Protein AF-A0A924G7H4-F1 (afdb_monomer_lite)

Structure (mmCIF, N/CA/C/O backbone):
data_AF-A0A924G7H4-F1
#
_entry.id   AF-A0A924G7H4-F1
#
loop_
_atom_site.group_PDB
_atom_site.id
_atom_site.type_symbol
_atom_site.label_atom_id
_atom_site.label_alt_id
_atom_site.label_comp_id
_atom_site.label_asym_id
_atom_site.label_entity_id
_atom_site.label_seq_id
_atom_site.pdbx_PDB_ins_code
_atom_site.Cartn_x
_atom_site.Cartn_y
_atom_site.Cartn_z
_atom_site.occupancy
_atom_site.B_iso_or_equiv
_atom_site.auth_seq_id
_atom_site.auth_comp_id
_atom_site.auth_asym_id
_atom_site.auth_atom_id
_atom_site.pdbx_PDB_model_num
ATOM 1 N N . THR A 1 1 ? -12.021 -10.085 2.889 1.00 71.88 1 THR A N 1
ATOM 2 C CA . THR A 1 1 ? -10.715 -9.401 2.915 1.00 71.88 1 THR A CA 1
ATOM 3 C C . THR A 1 1 ? -10.977 -7.929 2.772 1.00 71.88 1 THR A C 1
ATOM 5 O O . THR A 1 1 ? -11.751 -7.584 1.897 1.00 71.88 1 THR A O 1
ATOM 8 N N . ASP A 1 2 ? -10.395 -7.091 3.629 1.00 93.38 2 ASP A N 1
ATOM 9 C CA . ASP A 1 2 ? -10.855 -5.698 3.783 1.00 93.38 2 ASP A CA 1
ATOM 10 C C . ASP A 1 2 ? -9.809 -4.659 3.382 1.00 93.38 2 ASP A C 1
ATOM 12 O O . ASP A 1 2 ? -10.129 -3.486 3.214 1.00 93.38 2 ASP A O 1
ATOM 16 N N . ILE A 1 3 ? -8.554 -5.094 3.263 1.00 95.94 3 ILE A N 1
ATOM 17 C CA . ILE A 1 3 ? -7.399 -4.235 3.029 1.00 95.94 3 ILE A CA 1
ATOM 18 C C . ILE A 1 3 ? -6.643 -4.749 1.811 1.00 95.94 3 ILE A C 1
ATOM 20 O O . ILE A 1 3 ? -6.422 -5.956 1.683 1.00 95.94 3 ILE A O 1
ATOM 24 N N . ILE A 1 4 ? -6.211 -3.827 0.957 1.00 96.88 4 ILE A N 1
ATOM 25 C CA . ILE A 1 4 ? -5.361 -4.092 -0.198 1.00 96.88 4 ILE A CA 1
ATOM 26 C C . ILE A 1 4 ? -4.231 -3.064 -0.275 1.00 96.88 4 ILE A C 1
ATOM 28 O O . ILE A 1 4 ? -4.415 -1.870 -0.033 1.00 96.88 4 ILE A O 1
ATOM 32 N N . THR A 1 5 ? -3.040 -3.544 -0.632 1.00 96.69 5 THR A N 1
ATOM 33 C CA . THR A 1 5 ? -1.886 -2.698 -0.941 1.00 96.69 5 THR A CA 1
ATOM 34 C C . THR A 1 5 ? -1.417 -2.960 -2.364 1.00 96.69 5 THR A C 1
ATOM 36 O O . THR A 1 5 ? -1.171 -4.114 -2.714 1.00 96.69 5 THR A O 1
ATOM 39 N N . ILE A 1 6 ? -1.239 -1.907 -3.157 1.00 97.50 6 ILE A N 1
ATOM 40 C CA . ILE A 1 6 ? -0.820 -1.981 -4.561 1.00 97.50 6 ILE A CA 1
ATOM 41 C C . ILE A 1 6 ? 0.531 -1.277 -4.690 1.00 97.50 6 ILE A C 1
ATOM 43 O O . ILE A 1 6 ? 0.676 -0.124 -4.288 1.00 97.50 6 ILE A O 1
ATOM 47 N N . THR A 1 7 ? 1.546 -1.972 -5.208 1.00 97.44 7 THR A N 1
ATOM 48 C CA . THR A 1 7 ? 2.934 -1.487 -5.182 1.00 97.44 7 THR A CA 1
ATOM 49 C C . THR A 1 7 ? 3.706 -1.778 -6.462 1.00 97.44 7 THR A C 1
ATOM 51 O O . THR A 1 7 ? 3.340 -2.658 -7.239 1.00 97.44 7 THR A O 1
ATOM 54 N N . GLN A 1 8 ? 4.801 -1.045 -6.671 1.00 98.25 8 GLN A N 1
ATOM 55 C CA . GLN A 1 8 ? 5.749 -1.311 -7.744 1.00 98.25 8 GLN A CA 1
ATOM 56 C C . GLN A 1 8 ? 6.645 -2.495 -7.374 1.00 98.25 8 GLN A C 1
ATOM 58 O O . GLN A 1 8 ? 7.305 -2.513 -6.330 1.00 98.25 8 GLN A O 1
ATOM 63 N N . TYR A 1 9 ? 6.745 -3.455 -8.291 1.00 98.00 9 TYR A N 1
ATOM 64 C CA . TYR A 1 9 ? 7.779 -4.475 -8.217 1.00 98.00 9 TYR A CA 1
ATOM 65 C C . TYR A 1 9 ? 9.159 -3.834 -8.395 1.00 98.00 9 TYR A C 1
ATOM 67 O O . TYR A 1 9 ? 9.437 -3.224 -9.431 1.00 98.00 9 TYR A O 1
ATOM 75 N N . LEU A 1 10 ? 10.026 -3.999 -7.396 1.00 96.88 10 LEU A N 1
ATOM 76 C CA . LEU A 1 10 ? 11.440 -3.659 -7.489 1.00 96.88 10 LEU A CA 1
ATOM 77 C C . LEU A 1 10 ? 12.239 -4.949 -7.577 1.00 96.88 10 LEU A C 1
ATOM 79 O O . LEU A 1 10 ? 12.214 -5.768 -6.659 1.00 96.88 10 LEU A O 1
ATOM 83 N N . ARG A 1 11 ? 12.955 -5.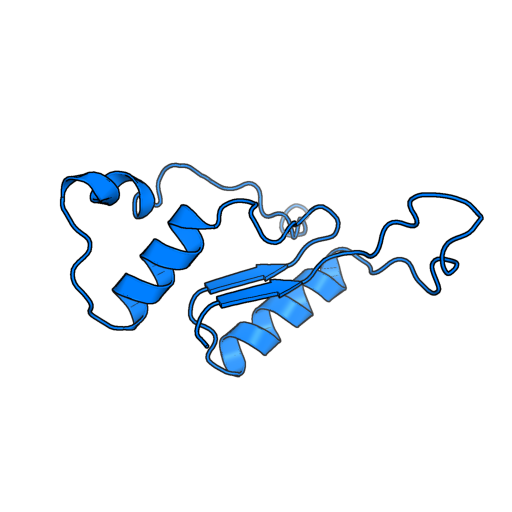113 -8.686 1.00 97.81 11 ARG A N 1
ATOM 84 C CA . ARG A 1 11 ? 13.847 -6.247 -8.906 1.00 97.81 11 ARG A CA 1
ATOM 85 C C . ARG A 1 11 ? 15.006 -6.195 -7.897 1.00 97.81 11 ARG A C 1
ATOM 87 O O . ARG A 1 11 ? 15.810 -5.270 -7.995 1.00 97.81 11 ARG A O 1
ATOM 94 N N . PRO A 1 12 ? 15.150 -7.170 -6.975 1.00 97.50 12 PRO A N 1
ATOM 95 C CA . PRO A 1 12 ? 16.201 -7.110 -5.956 1.00 97.50 12 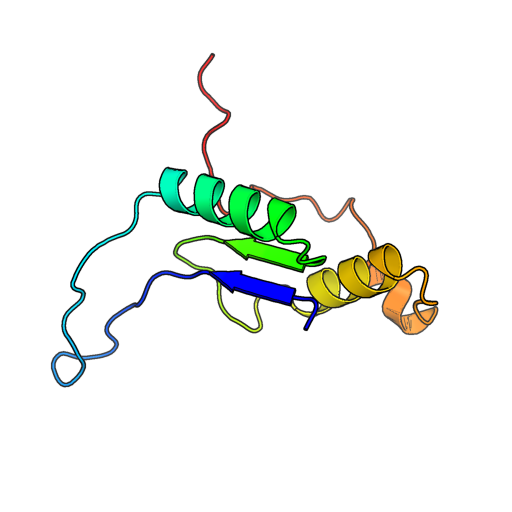PRO A CA 1
ATOM 96 C C . PRO A 1 12 ? 17.602 -7.321 -6.533 1.00 97.50 12 PRO A C 1
ATOM 98 O O . PRO A 1 12 ? 18.551 -6.651 -6.143 1.00 97.50 12 PRO A O 1
ATOM 101 N N . THR A 1 13 ? 17.739 -8.269 -7.467 1.00 97.81 13 THR A N 1
ATOM 102 C CA . THR A 1 13 ? 19.013 -8.604 -8.120 1.00 97.81 13 THR A CA 1
ATOM 103 C C . THR A 1 13 ? 18.791 -9.043 -9.573 1.00 97.81 13 THR A C 1
ATOM 105 O O . THR A 1 13 ? 17.677 -9.451 -9.918 1.00 97.81 13 THR A O 1
ATOM 108 N N . PRO A 1 14 ? 19.840 -9.077 -10.422 1.00 97.56 14 PRO A N 1
ATOM 109 C CA . PRO A 1 14 ? 19.744 -9.558 -11.803 1.00 97.56 14 PRO A CA 1
ATOM 110 C C . PRO A 1 14 ? 19.293 -11.019 -11.971 1.00 97.56 14 PRO A C 1
ATOM 112 O O . PRO A 1 14 ? 18.951 -11.425 -13.075 1.00 97.56 14 PRO A O 1
ATOM 115 N N . ARG A 1 15 ? 19.272 -11.825 -10.903 1.00 98.00 15 ARG A N 1
ATOM 116 C CA . ARG A 1 15 ? 18.747 -13.200 -10.961 1.00 98.00 15 ARG A CA 1
ATOM 117 C C . ARG A 1 15 ? 17.220 -13.268 -10.879 1.00 98.00 15 ARG A C 1
ATOM 119 O O . ARG A 1 15 ? 16.645 -14.298 -11.201 1.00 98.00 15 ARG A O 1
ATOM 126 N N . HIS A 1 16 ? 16.569 -12.189 -10.451 1.00 98.44 16 HIS A N 1
ATOM 127 C CA . HIS A 1 16 ? 15.113 -12.107 -10.384 1.00 98.44 16 HIS A CA 1
ATOM 128 C C . HIS A 1 16 ? 14.532 -11.630 -11.714 1.00 98.44 16 HIS A C 1
ATOM 130 O O . HIS A 1 16 ? 15.258 -11.079 -12.552 1.00 98.44 16 HIS A O 1
ATOM 136 N N . LEU A 1 17 ? 13.219 -11.804 -11.879 1.00 98.19 17 LEU A N 1
ATOM 137 C CA . LEU A 1 17 ? 12.491 -11.346 -13.059 1.00 98.19 17 LEU A CA 1
ATOM 138 C C . LEU A 1 17 ? 12.798 -9.867 -13.357 1.00 98.19 17 LEU A C 1
ATOM 140 O O . LEU A 1 17 ? 12.871 -9.052 -12.432 1.00 98.19 17 LEU A O 1
ATOM 144 N N . PRO A 1 18 ? 13.031 -9.501 -14.629 1.00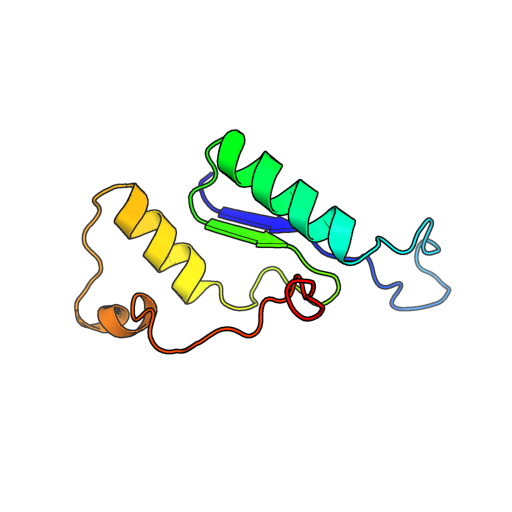 98.19 18 PRO A N 1
ATOM 145 C CA . PRO A 1 18 ? 13.198 -8.105 -14.997 1.00 98.19 18 PRO A CA 1
ATOM 146 C C . PRO A 1 18 ? 11.906 -7.327 -14.727 1.00 98.19 18 PRO A C 1
ATOM 148 O O . PRO A 1 18 ? 10.803 -7.869 -14.799 1.00 98.19 18 PRO A O 1
ATOM 151 N N . VAL A 1 19 ? 12.044 -6.035 -14.425 1.00 97.88 19 VAL A N 1
ATOM 152 C CA . VAL A 1 19 ? 10.887 -5.141 -14.332 1.00 97.88 19 VAL A CA 1
ATOM 153 C C . VAL A 1 19 ? 10.298 -4.993 -15.733 1.00 97.88 19 VAL A C 1
ATOM 155 O O . VAL A 1 19 ? 10.961 -4.465 -16.620 1.00 97.88 19 VAL A O 1
ATOM 158 N N . ALA A 1 20 ? 9.068 -5.467 -15.930 1.00 98.06 20 ALA A N 1
ATOM 159 C CA . ALA A 1 20 ? 8.390 -5.377 -17.223 1.00 98.06 20 ALA A CA 1
ATOM 160 C C . ALA A 1 20 ? 7.898 -3.953 -17.530 1.00 98.06 20 ALA A C 1
ATOM 162 O O . ALA A 1 20 ? 7.940 -3.517 -18.676 1.00 98.06 20 ALA A O 1
ATOM 163 N N . ARG A 1 21 ? 7.438 -3.221 -16.505 1.00 97.75 21 ARG A N 1
ATOM 164 C CA . ARG A 1 21 ? 7.021 -1.818 -16.616 1.00 97.75 21 ARG A CA 1
ATOM 165 C C . ARG A 1 21 ? 7.186 -1.058 -15.301 1.00 97.75 21 ARG A C 1
ATOM 167 O O . ARG A 1 21 ? 7.069 -1.644 -14.222 1.00 97.75 21 ARG A O 1
ATOM 174 N N . TRP A 1 22 ? 7.402 0.248 -15.422 1.00 97.75 22 TRP A N 1
ATOM 175 C CA . TRP A 1 22 ? 7.346 1.211 -14.324 1.00 97.75 22 TRP A CA 1
ATOM 176 C C . TRP A 1 22 ? 5.994 1.914 -14.361 1.00 97.75 22 TRP A C 1
ATOM 178 O O . TRP A 1 22 ? 5.694 2.622 -15.319 1.00 97.75 22 TRP A O 1
ATOM 188 N N . VAL A 1 23 ? 5.170 1.667 -13.348 1.00 97.50 23 VAL A N 1
ATOM 189 C CA . VAL A 1 23 ? 3.812 2.215 -13.256 1.00 97.50 23 VAL A CA 1
ATOM 190 C C . VAL A 1 23 ? 3.885 3.705 -12.920 1.00 97.50 23 VAL A C 1
ATOM 192 O O . VAL A 1 23 ? 4.633 4.103 -12.021 1.00 97.50 23 VAL A O 1
ATOM 195 N N . LYS A 1 24 ? 3.123 4.540 -13.633 1.00 96.69 24 LYS A N 1
ATOM 196 C CA . LYS A 1 24 ? 3.088 5.985 -13.380 1.00 96.69 24 LYS A CA 1
ATOM 197 C C . LYS A 1 24 ? 2.390 6.290 -12.048 1.00 96.69 24 LYS A C 1
ATOM 199 O O . LYS A 1 24 ? 1.457 5.580 -11.678 1.00 96.69 24 LYS A O 1
ATOM 204 N N . PRO A 1 25 ? 2.764 7.372 -11.341 1.00 93.50 25 PRO A N 1
ATOM 205 C CA . PRO A 1 25 ? 2.086 7.775 -10.107 1.00 93.50 25 PRO A CA 1
ATOM 206 C C . PRO A 1 25 ? 0.563 7.925 -10.248 1.00 93.50 25 PRO A C 1
ATOM 208 O O . PRO A 1 25 ? -0.162 7.563 -9.329 1.00 93.50 25 PRO A O 1
ATOM 211 N N . GLN A 1 26 ? 0.085 8.414 -11.396 1.00 95.94 26 GLN A N 1
ATOM 212 C CA . GLN A 1 26 ? -1.342 8.595 -11.678 1.00 95.94 26 GLN A CA 1
ATOM 213 C C . GLN A 1 26 ? -2.090 7.260 -11.789 1.00 95.94 26 GLN A C 1
ATOM 215 O O . GLN A 1 26 ? -3.173 7.137 -11.236 1.00 95.94 26 GLN A O 1
ATOM 220 N N . GLU A 1 27 ? -1.484 6.228 -12.383 1.00 97.62 27 GLU A N 1
ATOM 221 C CA . GLU A 1 27 ? -2.103 4.894 -12.451 1.00 97.62 27 GLU A CA 1
ATOM 222 C C . GLU A 1 27 ? -2.331 4.312 -11.042 1.00 97.62 27 GLU A C 1
ATOM 224 O O . GLU A 1 27 ? -3.312 3.618 -10.807 1.00 97.62 27 GLU A O 1
ATOM 229 N N . PHE A 1 28 ? -1.471 4.621 -10.060 1.00 97.75 28 PHE A N 1
ATOM 230 C CA . PHE A 1 28 ? -1.720 4.217 -8.670 1.00 97.75 28 PHE A CA 1
ATOM 231 C C . PHE A 1 28 ? -2.912 4.947 -8.034 1.00 97.75 28 PHE A C 1
ATOM 233 O O . PHE A 1 28 ? -3.547 4.364 -7.158 1.00 97.75 28 PHE A O 1
ATOM 240 N N . VAL A 1 29 ? -3.218 6.183 -8.454 1.00 95.31 29 VAL A N 1
ATOM 241 C CA . VAL A 1 29 ? -4.448 6.886 -8.040 1.00 95.31 29 VAL A CA 1
ATOM 242 C C . VAL A 1 29 ? -5.656 6.124 -8.577 1.00 95.31 29 VAL A C 1
ATOM 244 O O . VAL A 1 29 ? -6.501 5.712 -7.791 1.00 95.31 29 VAL A O 1
ATOM 247 N N . GLU A 1 30 ? -5.666 5.842 -9.881 1.00 97.62 30 GLU A N 1
ATOM 248 C CA . GLU A 1 30 ? -6.748 5.116 -10.560 1.00 97.62 30 GLU A CA 1
ATOM 249 C C . GLU A 1 30 ? -6.970 3.725 -9.941 1.00 97.62 30 GLU A C 1
ATOM 251 O O .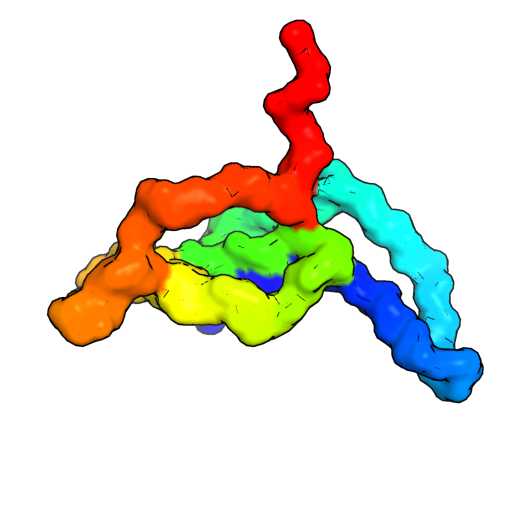 GLU A 1 30 ? -8.100 3.310 -9.695 1.00 97.62 30 GLU A O 1
ATOM 256 N N . PHE A 1 31 ? -5.893 3.003 -9.610 1.00 98.06 31 PHE A N 1
ATOM 257 C CA . PHE A 1 31 ? -6.003 1.718 -8.915 1.00 98.06 31 PHE A CA 1
ATOM 258 C C . PHE A 1 31 ? -6.566 1.849 -7.500 1.00 98.06 31 PHE A C 1
ATOM 260 O O . PHE A 1 31 ? -7.235 0.928 -7.030 1.00 98.06 31 PHE A O 1
ATOM 267 N N . SER A 1 32 ? -6.269 2.952 -6.807 1.00 95.81 32 SER A N 1
ATOM 268 C CA . SER A 1 32 ? -6.825 3.211 -5.481 1.00 95.81 32 SER A CA 1
ATOM 269 C C . SER A 1 32 ? -8.329 3.440 -5.569 1.00 95.81 32 SER A C 1
ATOM 271 O O . SER A 1 32 ? -9.076 2.791 -4.846 1.00 95.81 32 SER A O 1
ATOM 273 N N . GLU A 1 33 ? -8.757 4.303 -6.491 1.00 96.94 33 GLU A N 1
ATOM 274 C CA . GLU A 1 33 ? -10.166 4.619 -6.745 1.00 96.94 33 GLU A CA 1
ATOM 275 C C . GLU A 1 33 ? -10.945 3.357 -7.134 1.00 96.94 33 GLU A C 1
ATOM 277 O O . GLU A 1 33 ? -11.936 3.021 -6.492 1.00 96.94 33 GLU A O 1
ATOM 282 N N . ALA A 1 34 ? -10.430 2.568 -8.082 1.00 98.12 34 ALA A N 1
ATOM 283 C CA . ALA A 1 34 ? -11.059 1.313 -8.485 1.00 98.12 34 ALA A CA 1
ATOM 284 C C . ALA A 1 34 ? -11.165 0.300 -7.327 1.00 98.12 34 ALA A C 1
ATOM 286 O O . ALA A 1 34 ? -12.163 -0.406 -7.195 1.00 98.12 34 ALA A O 1
ATOM 287 N N . ALA A 1 35 ? -10.150 0.204 -6.462 1.00 96.94 35 ALA A N 1
ATOM 288 C CA . ALA A 1 35 ? -10.200 -0.681 -5.298 1.00 96.94 35 ALA A CA 1
ATOM 289 C C . ALA A 1 35 ? -11.216 -0.208 -4.243 1.00 96.94 35 ALA A C 1
ATOM 291 O O . ALA A 1 35 ? -11.876 -1.037 -3.610 1.00 96.94 35 ALA A O 1
ATOM 292 N N . GLU A 1 36 ? -11.354 1.104 -4.060 1.00 95.25 36 GLU A N 1
ATOM 293 C CA . GLU A 1 36 ? -12.379 1.695 -3.199 1.00 95.25 36 GLU A CA 1
ATOM 294 C C . GLU A 1 36 ? -13.786 1.430 -3.762 1.00 95.25 36 GLU A C 1
ATOM 296 O O . GLU A 1 36 ? -14.657 0.989 -3.014 1.00 95.25 36 GLU A O 1
ATOM 301 N N . GLU A 1 37 ? -13.990 1.569 -5.077 1.00 97.25 37 GLU A N 1
ATOM 302 C CA . GLU A 1 37 ? -15.250 1.239 -5.765 1.00 97.25 37 GLU A CA 1
ATOM 303 C C . GLU A 1 37 ? -15.628 -0.247 -5.652 1.00 97.25 37 GLU A C 1
ATOM 305 O O . GLU A 1 37 ? -16.800 -0.583 -5.482 1.00 97.25 37 GLU A O 1
ATOM 310 N N . ILE A 1 38 ? -14.639 -1.149 -5.682 1.00 97.19 38 ILE A N 1
ATOM 311 C CA . ILE A 1 38 ? -14.836 -2.590 -5.439 1.00 97.19 38 ILE A CA 1
ATOM 312 C C . ILE A 1 38 ? -15.287 -2.867 -3.990 1.00 97.19 38 ILE A C 1
ATOM 314 O O . ILE A 1 38 ? -15.880 -3.913 -3.715 1.00 97.19 38 ILE A O 1
ATOM 318 N N . GLY A 1 39 ? -15.032 -1.945 -3.057 1.00 96.31 39 GLY A N 1
ATOM 319 C CA . GLY A 1 39 ? -15.465 -2.035 -1.661 1.00 96.31 39 GLY A CA 1
ATOM 320 C C . GLY A 1 39 ? -14.367 -2.415 -0.665 1.00 96.31 39 GLY A C 1
ATOM 321 O O . GLY A 1 39 ? -14.678 -2.850 0.448 1.00 96.31 39 GLY A O 1
ATOM 322 N N . PHE A 1 40 ? -13.083 -2.270 -1.014 1.00 96.94 40 PHE A N 1
ATOM 323 C CA . PHE A 1 40 ? -12.013 -2.392 -0.019 1.00 96.94 40 PHE A CA 1
ATOM 324 C C . PHE A 1 40 ? -12.070 -1.223 0.975 1.00 96.94 40 PHE A C 1
ATOM 326 O O . PHE A 1 40 ? -12.104 -0.058 0.596 1.00 96.94 40 PHE A O 1
ATOM 333 N N . LEU A 1 41 ? -12.027 -1.531 2.272 1.00 94.06 41 LEU A N 1
ATOM 334 C CA . LEU A 1 41 ? -12.143 -0.540 3.350 1.00 94.06 41 LEU A CA 1
ATOM 335 C C . LEU A 1 41 ? -10.801 0.114 3.711 1.00 94.06 41 LEU A C 1
ATOM 337 O O . LEU A 1 41 ? -10.757 1.171 4.340 1.00 94.06 41 LEU A O 1
ATOM 341 N N . GLY A 1 42 ? -9.692 -0.529 3.347 1.00 93.19 42 GLY A N 1
ATOM 342 C CA . GLY A 1 42 ? -8.348 0.012 3.488 1.00 93.19 42 GLY A CA 1
ATOM 343 C C . GLY A 1 42 ? -7.558 -0.164 2.202 1.00 93.19 42 GLY A C 1
ATOM 344 O O . GLY A 1 42 ? -7.089 -1.260 1.912 1.00 93.19 42 GLY A O 1
ATOM 345 N N . VAL A 1 43 ? -7.359 0.920 1.462 1.00 94.94 43 VAL A N 1
ATOM 346 C CA . VAL A 1 43 ? -6.573 0.913 0.227 1.00 94.94 43 VAL A CA 1
ATOM 347 C C . VAL A 1 43 ? -5.299 1.727 0.420 1.00 94.94 43 VAL A C 1
ATOM 349 O O . VAL A 1 43 ? -5.310 2.808 1.014 1.00 94.94 43 VAL A O 1
ATOM 352 N N . LEU A 1 44 ? -4.176 1.187 -0.053 1.00 94.94 44 LEU A N 1
ATOM 353 C CA . LEU A 1 44 ? -2.926 1.931 -0.155 1.00 94.94 44 LEU A CA 1
ATOM 354 C C . LEU A 1 44 ? -2.201 1.571 -1.449 1.00 94.94 44 LEU A C 1
ATOM 356 O O . LEU A 1 44 ? -1.693 0.461 -1.598 1.00 94.94 44 LEU A O 1
ATOM 360 N N . ALA A 1 45 ? -2.124 2.526 -2.368 1.00 96.94 45 ALA A N 1
ATOM 361 C CA . ALA A 1 45 ? -1.484 2.355 -3.662 1.00 96.94 45 ALA A CA 1
ATOM 362 C C . ALA A 1 45 ? -0.325 3.345 -3.831 1.00 96.94 45 ALA A C 1
ATOM 364 O O . ALA A 1 45 ? -0.429 4.514 -3.460 1.00 96.94 45 ALA A O 1
ATOM 365 N N . GLY A 1 46 ? 0.803 2.870 -4.357 1.00 95.38 46 GLY A N 1
ATOM 366 C CA . GLY A 1 46 ? 1.936 3.729 -4.685 1.00 95.38 46 GLY A CA 1
ATOM 367 C C . GLY A 1 46 ? 3.241 2.962 -4.903 1.00 95.38 46 GLY A C 1
ATOM 368 O O . GLY A 1 46 ? 3.399 1.835 -4.428 1.00 95.38 46 GLY A O 1
ATOM 369 N N . PRO A 1 47 ? 4.235 3.577 -5.565 1.00 95.56 47 PRO A N 1
ATOM 370 C CA . PRO A 1 47 ? 5.450 2.882 -5.992 1.00 95.56 47 PRO A CA 1
ATOM 371 C C . PRO A 1 47 ? 6.302 2.360 -4.823 1.00 95.56 47 PRO A C 1
ATOM 373 O O . PRO A 1 47 ? 6.955 1.322 -4.925 1.00 95.56 47 PRO A O 1
ATOM 376 N N . LEU A 1 48 ? 6.286 3.054 -3.683 1.00 94.12 48 LEU A N 1
ATOM 377 C CA . LEU A 1 48 ? 7.071 2.687 -2.498 1.00 94.12 48 LEU A CA 1
ATOM 378 C C . LEU A 1 48 ? 6.242 2.013 -1.399 1.00 94.12 48 LEU A C 1
ATOM 380 O O . LEU A 1 48 ? 6.773 1.701 -0.335 1.00 94.12 48 LEU A O 1
ATOM 384 N N . VAL A 1 49 ? 4.957 1.746 -1.646 1.00 94.50 49 VAL A N 1
ATOM 385 C CA . VAL A 1 49 ? 4.097 1.054 -0.680 1.00 94.50 49 VAL A CA 1
ATOM 386 C C . VAL A 1 49 ? 4.645 -0.346 -0.409 1.00 94.50 49 VAL A C 1
ATOM 388 O O . VAL A 1 49 ? 5.179 -1.013 -1.295 1.00 94.50 49 VAL A O 1
ATOM 391 N N . ARG A 1 50 ? 4.530 -0.817 0.828 1.00 94.19 50 ARG A N 1
ATOM 392 C CA . ARG A 1 50 ? 4.826 -2.199 1.222 1.00 94.19 50 ARG A CA 1
ATOM 393 C C . ARG A 1 50 ? 3.670 -2.723 2.056 1.00 94.19 50 ARG A C 1
ATOM 395 O O . ARG A 1 50 ? 2.944 -1.932 2.647 1.00 94.19 50 ARG A O 1
ATOM 402 N N . SER A 1 51 ? 3.531 -4.041 2.130 1.00 93.44 51 SER A N 1
ATOM 403 C CA . SER A 1 51 ? 2.419 -4.697 2.830 1.00 93.44 51 SER A CA 1
ATOM 404 C C . SER A 1 51 ? 2.287 -4.272 4.296 1.00 93.44 51 SER A C 1
ATOM 406 O O . SER A 1 51 ? 1.180 -4.088 4.787 1.00 93.44 51 SER A O 1
ATOM 408 N N . SER A 1 52 ? 3.407 -4.076 4.996 1.00 92.56 52 SER A N 1
ATOM 409 C CA . SER A 1 52 ? 3.421 -3.630 6.394 1.00 92.56 52 SER A CA 1
ATOM 410 C C . SER A 1 52 ? 3.359 -2.111 6.558 1.00 92.56 52 SER A C 1
ATOM 412 O O . SER A 1 52 ? 3.108 -1.618 7.661 1.00 92.56 52 SER A O 1
ATOM 414 N N . TYR A 1 53 ? 3.591 -1.348 5.485 1.00 88.94 53 TYR A N 1
ATOM 415 C CA . TYR A 1 53 ? 3.639 0.103 5.567 1.00 88.94 53 TYR A CA 1
ATOM 416 C C . TYR A 1 53 ? 2.258 0.636 5.952 1.00 88.94 53 TYR A C 1
ATOM 418 O O . TYR A 1 53 ? 1.292 0.498 5.208 1.00 88.94 53 TYR A O 1
ATOM 426 N N . ARG A 1 54 ? 2.177 1.247 7.141 1.00 87.94 54 ARG A N 1
ATOM 427 C CA . ARG A 1 54 ? 0.941 1.803 7.723 1.00 87.94 54 ARG A CA 1
ATOM 428 C C . ARG A 1 54 ? -0.179 0.776 7.953 1.00 87.94 54 ARG A C 1
ATOM 430 O O . ARG A 1 54 ? -1.346 1.157 8.043 1.00 87.94 54 ARG A O 1
ATOM 437 N N . ALA A 1 55 ? 0.170 -0.499 8.139 1.00 92.81 55 ALA A N 1
ATOM 438 C CA . ALA A 1 55 ? -0.796 -1.575 8.369 1.00 92.81 55 ALA A CA 1
ATOM 439 C C . ALA A 1 55 ? -1.748 -1.301 9.550 1.00 92.81 55 ALA A C 1
ATOM 441 O O . ALA A 1 55 ? -2.950 -1.520 9.424 1.00 92.81 55 ALA A O 1
ATOM 442 N N . GLY A 1 56 ? -1.247 -0.744 10.662 1.00 92.94 56 GLY A N 1
ATOM 443 C CA . GLY A 1 56 ? -2.072 -0.424 11.836 1.00 92.94 56 GLY A CA 1
ATOM 444 C C . GLY A 1 56 ? -3.208 0.562 11.540 1.00 92.94 56 GLY A C 1
ATOM 445 O O . GLY A 1 56 ? -4.325 0.381 12.016 1.00 92.94 56 GLY A O 1
ATOM 446 N N . ARG A 1 57 ? -2.972 1.558 10.680 1.00 90.06 57 ARG A N 1
ATOM 447 C CA . ARG A 1 57 ? -4.026 2.501 10.292 1.00 90.06 57 ARG A CA 1
ATOM 448 C C . ARG A 1 57 ? -4.989 1.911 9.267 1.00 90.06 57 ARG A C 1
ATOM 450 O O . ARG A 1 57 ? -6.183 2.176 9.350 1.00 90.06 57 ARG A O 1
ATOM 457 N N . LEU A 1 58 ? -4.500 1.128 8.303 1.00 92.94 58 LEU A N 1
ATOM 458 C CA . LEU A 1 58 ? -5.384 0.421 7.366 1.00 92.94 58 LEU A CA 1
ATOM 459 C C . LEU A 1 58 ? -6.333 -0.516 8.124 1.00 92.94 58 LEU A C 1
ATOM 461 O O . LEU A 1 58 ? -7.525 -0.561 7.828 1.00 92.94 58 LEU A O 1
ATOM 465 N N . TRP A 1 59 ? -5.821 -1.185 9.159 1.00 94.88 59 TRP A N 1
ATOM 466 C CA . TRP A 1 59 ? -6.628 -1.956 10.096 1.00 94.88 59 TRP A CA 1
ATOM 467 C C . TRP A 1 59 ? -7.659 -1.085 10.820 1.00 94.88 59 TRP A C 1
ATOM 469 O O . TRP A 1 59 ? -8.843 -1.407 10.769 1.00 94.88 59 TRP A O 1
ATOM 479 N N . ALA A 1 60 ? -7.253 0.040 11.417 1.00 93.56 60 ALA A N 1
ATOM 480 C CA . ALA A 1 60 ? -8.176 0.941 12.110 1.00 93.56 60 ALA A CA 1
ATOM 481 C C . ALA A 1 60 ? -9.298 1.456 11.185 1.00 93.56 60 ALA A C 1
ATOM 483 O O . ALA A 1 60 ? -10.470 1.405 11.556 1.00 93.56 60 ALA A O 1
ATOM 484 N N . ARG A 1 61 ? -8.970 1.849 9.945 1.00 91.75 61 ARG A N 1
ATOM 485 C CA . ARG A 1 61 ? -9.960 2.231 8.922 1.00 91.75 61 ARG A CA 1
ATOM 486 C C . ARG A 1 61 ? -10.927 1.097 8.599 1.00 91.75 61 ARG A C 1
ATOM 488 O O . ARG A 1 61 ? -12.132 1.314 8.576 1.00 91.75 61 ARG A O 1
ATOM 495 N N . SER A 1 62 ? -10.417 -0.118 8.404 1.00 94.88 62 SER A N 1
ATOM 496 C CA . SER A 1 62 ? -11.257 -1.297 8.176 1.00 94.88 62 SER A CA 1
ATOM 497 C C . SER A 1 62 ? -12.172 -1.596 9.369 1.00 94.88 62 SER A C 1
ATOM 499 O O . SER A 1 62 ? -13.318 -1.997 9.181 1.00 94.88 62 SER A O 1
ATOM 501 N N . MET A 1 63 ? -11.698 -1.410 10.604 1.00 95.44 63 MET A N 1
ATOM 502 C CA . MET A 1 63 ? -12.523 -1.574 11.805 1.00 95.44 63 MET A CA 1
ATOM 503 C C . MET A 1 63 ? -13.653 -0.540 11.844 1.00 95.44 63 MET A C 1
ATOM 505 O O . MET A 1 63 ? -14.808 -0.925 12.023 1.00 95.44 63 MET A O 1
ATOM 509 N N . GLN A 1 64 ? -13.345 0.735 11.582 1.00 92.94 64 GLN A N 1
ATOM 510 C CA . GLN A 1 64 ? -14.335 1.815 11.491 1.00 92.94 64 GLN A CA 1
ATOM 511 C C . GLN A 1 64 ? -15.357 1.572 10.376 1.00 92.94 64 GLN A C 1
ATOM 513 O O . GLN A 1 64 ? -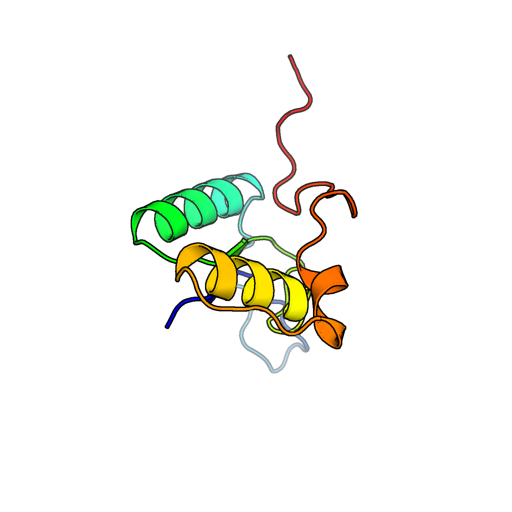16.556 1.640 10.632 1.00 92.94 64 GLN A O 1
ATOM 518 N N . GLY A 1 65 ? -14.906 1.216 9.169 1.00 92.12 65 GLY A N 1
ATOM 519 C CA . GLY A 1 65 ? -15.783 0.923 8.029 1.00 92.12 65 GLY A CA 1
ATOM 520 C C . GLY A 1 65 ? -16.725 -0.261 8.269 1.00 92.12 65 GLY A C 1
ATOM 521 O O . GLY A 1 65 ? -17.793 -0.334 7.674 1.00 92.12 65 GLY A O 1
ATOM 522 N N . LYS A 1 66 ? -16.368 -1.165 9.190 1.00 95.06 66 LYS A N 1
ATOM 523 C CA . LYS A 1 66 ? -17.223 -2.275 9.638 1.00 95.06 66 LYS A CA 1
ATOM 524 C C . LYS A 1 66 ? -18.065 -1.965 10.876 1.00 95.06 66 LYS A C 1
ATOM 526 O O . LYS A 1 66 ? -18.741 -2.868 11.365 1.00 95.06 66 LYS A O 1
ATOM 531 N N . GLY A 1 67 ? -17.975 -0.758 11.432 1.00 94.88 67 GLY A N 1
ATOM 532 C CA . GLY A 1 67 ? -18.625 -0.401 12.695 1.00 94.88 67 GLY A CA 1
ATOM 533 C C . GLY A 1 67 ? -18.114 -1.203 13.898 1.00 94.88 67 GLY A C 1
ATOM 534 O O . GLY A 1 67 ? -18.848 -1.413 14.860 1.00 94.88 67 GLY A O 1
ATOM 535 N N . ARG A 1 68 ? -16.875 -1.707 13.848 1.00 94.81 68 ARG A N 1
ATOM 536 C CA . ARG A 1 68 ? -16.282 -2.507 14.927 1.00 94.81 68 ARG A CA 1
ATOM 537 C C . ARG A 1 68 ? -15.555 -1.619 15.930 1.00 94.81 68 ARG A C 1
ATOM 539 O O . ARG A 1 68 ? -14.910 -0.642 15.560 1.00 94.81 68 ARG A O 1
ATOM 546 N N . HIS A 1 69 ? -15.604 -2.016 17.198 1.00 94.69 69 HIS A N 1
ATOM 547 C CA . HIS A 1 69 ? -14.892 -1.335 18.274 1.00 94.69 69 HIS A CA 1
ATOM 548 C C . HIS A 1 69 ? -13.368 -1.443 18.099 1.00 94.69 69 HIS A C 1
ATOM 550 O O . HIS A 1 69 ? -12.833 -2.537 17.903 1.00 94.69 69 HIS A O 1
ATOM 556 N N . ILE A 1 70 ? -12.678 -0.304 18.198 1.00 94.88 70 ILE A N 1
ATOM 557 C CA . ILE A 1 70 ? -11.219 -0.232 18.310 1.00 94.88 70 ILE A CA 1
ATOM 558 C C . ILE A 1 70 ? -10.886 -0.138 19.803 1.00 94.88 70 ILE A C 1
ATOM 560 O O . ILE A 1 70 ? -11.347 0.811 20.440 1.00 94.88 70 ILE A O 1
ATOM 564 N N . PRO A 1 71 ? -10.095 -1.074 20.361 1.00 95.75 71 PRO A N 1
ATOM 565 C CA . PRO A 1 71 ? -9.677 -1.013 21.756 1.00 95.75 71 PRO A CA 1
ATOM 566 C C . PRO A 1 71 ? -8.992 0.313 22.081 1.00 95.75 71 PRO A C 1
ATOM 568 O O . PRO A 1 71 ? -8.209 0.816 21.276 1.00 95.75 71 PRO A O 1
ATOM 571 N N . GLU A 1 72 ? -9.223 0.837 23.284 1.00 94.25 72 GLU A N 1
ATOM 572 C CA . GLU A 1 72 ? -8.675 2.124 23.732 1.00 94.25 72 GLU A CA 1
ATOM 573 C C . GLU A 1 72 ? -7.151 2.214 23.549 1.00 94.25 72 GLU A C 1
ATOM 575 O O . GLU A 1 72 ? -6.652 3.194 22.996 1.00 94.25 72 GLU A O 1
ATOM 580 N N . ALA A 1 73 ? -6.419 1.143 23.878 1.00 95.19 73 ALA A N 1
ATOM 581 C CA . ALA A 1 73 ? -4.965 1.056 23.701 1.00 95.19 73 ALA A CA 1
ATOM 582 C C . ALA A 1 73 ? -4.493 1.250 22.242 1.00 95.19 73 ALA A C 1
ATOM 584 O O . ALA A 1 73 ? -3.346 1.625 21.999 1.00 95.19 73 ALA A O 1
ATOM 585 N N . LEU A 1 74 ? -5.366 1.004 21.262 1.00 93.88 74 LEU A N 1
ATOM 586 C CA . LEU A 1 74 ? -5.091 1.106 19.826 1.00 93.88 74 LEU A CA 1
ATOM 587 C C . LEU A 1 74 ? -5.800 2.292 19.159 1.00 93.88 74 LEU A C 1
ATOM 589 O O . LEU A 1 74 ? -5.687 2.458 17.945 1.00 93.88 74 LEU A O 1
ATOM 593 N N . SER A 1 75 ? -6.512 3.123 19.925 1.00 91.06 75 SER A N 1
ATOM 594 C CA . SER A 1 75 ? -7.264 4.279 19.414 1.00 91.06 75 SER A CA 1
ATOM 595 C C . SER A 1 75 ? -6.398 5.241 18.591 1.00 91.06 75 SER A C 1
ATOM 597 O O . SER A 1 75 ? -6.832 5.704 17.539 1.00 91.06 75 SER A O 1
ATOM 599 N N . HIS A 1 76 ? -5.135 5.425 18.985 1.00 89.12 76 HIS A N 1
ATOM 600 C CA . HIS A 1 76 ? -4.145 6.252 18.284 1.00 89.12 76 HIS A CA 1
ATOM 601 C C . HIS A 1 76 ? -3.903 5.843 16.816 1.00 89.12 76 HIS A C 1
ATOM 603 O O . HIS A 1 76 ? -3.459 6.648 15.998 1.00 89.12 76 HIS A O 1
ATOM 609 N N . LEU A 1 77 ? -4.199 4.594 16.436 1.00 89.88 77 LEU A N 1
ATOM 610 C CA . LEU A 1 77 ? -4.083 4.140 15.045 1.00 89.88 77 LEU A CA 1
ATOM 611 C C . LEU A 1 77 ? -5.177 4.727 14.139 1.00 89.88 77 LEU A C 1
ATOM 613 O O . LEU A 1 77 ? -5.006 4.742 12.917 1.00 89.88 77 LEU A O 1
ATOM 617 N N . ALA A 1 78 ? -6.281 5.207 14.719 1.00 87.19 78 ALA A N 1
ATOM 618 C CA . ALA A 1 78 ? -7.406 5.809 14.011 1.00 87.19 78 ALA A CA 1
ATOM 619 C C . ALA A 1 78 ? -7.261 7.330 13.803 1.00 87.19 78 ALA A C 1
ATOM 621 O O . ALA A 1 78 ? -8.021 7.909 13.025 1.00 87.19 78 ALA A O 1
ATOM 622 N N . ASP A 1 79 ? -6.287 7.980 14.447 1.00 81.44 79 ASP A N 1
ATOM 623 C CA . ASP A 1 79 ? -6.137 9.437 14.418 1.00 81.44 79 ASP A CA 1
ATOM 624 C C . ASP A 1 79 ? -5.781 9.951 13.026 1.00 81.44 79 ASP A C 1
ATOM 626 O O . ASP A 1 79 ? -4.654 9.778 12.563 1.00 81.44 79 ASP A O 1
ATOM 630 N N . ALA A 1 80 ? -6.719 10.638 12.366 1.00 64.62 80 ALA A N 1
ATOM 631 C CA . ALA A 1 80 ? -6.563 11.162 11.007 1.00 64.62 80 ALA A CA 1
ATOM 632 C C . ALA A 1 80 ? -5.509 12.283 10.887 1.00 64.62 80 ALA A C 1
ATOM 634 O O . ALA A 1 80 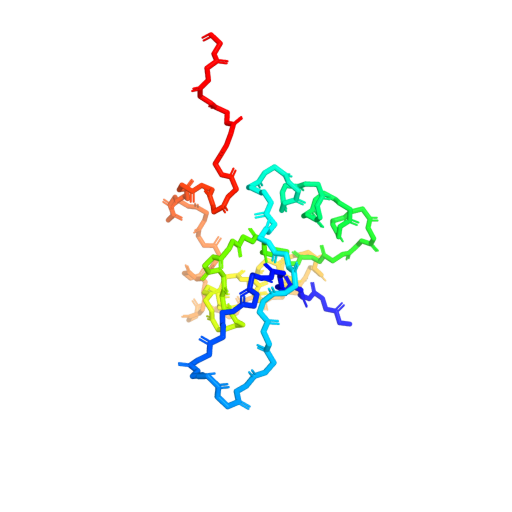? -4.920 12.438 9.815 1.00 64.62 80 ALA A O 1
ATOM 635 N N . ASN A 1 81 ? -5.232 12.997 11.986 1.00 59.75 81 ASN A N 1
ATOM 636 C CA . ASN A 1 81 ? -4.344 14.168 12.054 1.00 59.75 81 ASN A CA 1
ATOM 637 C C . ASN A 1 81 ? -2.846 13.851 11.947 1.00 59.75 81 ASN A C 1
ATOM 639 O O . ASN A 1 81 ? -2.042 14.762 11.753 1.00 59.75 81 ASN A O 1
ATOM 643 N N . LEU A 1 82 ? -2.449 12.577 12.000 1.00 57.34 82 LEU A N 1
ATOM 644 C CA . LEU A 1 82 ? -1.127 12.158 11.527 1.00 57.34 82 LEU A CA 1
ATOM 645 C C . LEU A 1 82 ? -1.164 12.236 9.988 1.00 57.34 82 LEU A C 1
ATOM 647 O O . LEU A 1 82 ? -1.486 11.258 9.310 1.00 57.34 82 LEU A O 1
ATOM 651 N N . GLY A 1 83 ? -1.006 13.458 9.473 1.00 42.81 83 GLY A N 1
ATOM 652 C CA . GLY A 1 83 ? -1.275 13.852 8.094 1.00 42.81 83 GLY A CA 1
ATOM 653 C C . GLY A 1 83 ? -0.487 13.063 7.052 1.00 42.81 83 GLY A C 1
ATOM 654 O O . GLY A 1 83 ? 0.576 12.498 7.318 1.00 42.81 83 GLY A O 1
ATOM 655 N N . PHE A 1 84 ? -1.021 13.035 5.831 1.00 54.31 84 PHE A N 1
ATOM 656 C CA . PHE A 1 84 ? -0.405 12.352 4.703 1.00 54.31 84 PHE A CA 1
ATOM 657 C C . PHE A 1 84 ? -0.108 13.311 3.562 1.00 54.31 84 PHE A C 1
ATOM 659 O O . PHE A 1 84 ? -1.022 13.852 2.949 1.00 54.31 84 PHE A O 1
ATOM 666 N N . ALA A 1 85 ? 1.168 13.395 3.189 1.00 43.03 85 ALA A N 1
ATOM 667 C CA . ALA A 1 85 ? 1.505 13.491 1.780 1.00 43.03 85 ALA A CA 1
ATOM 668 C C . ALA A 1 85 ? 1.059 12.171 1.133 1.00 43.03 85 ALA A C 1
ATOM 670 O O . ALA A 1 85 ? 1.499 11.087 1.534 1.00 43.03 85 ALA A O 1
ATOM 671 N N . GLN A 1 86 ? 0.102 12.256 0.214 1.00 45.28 86 GLN A N 1
ATOM 672 C CA . GLN A 1 86 ? -0.362 11.129 -0.581 1.00 45.28 86 GLN A CA 1
ATOM 673 C C . GLN A 1 86 ? 0.846 10.443 -1.242 1.00 45.28 86 GLN A C 1
ATOM 675 O O . GLN A 1 86 ? 1.617 11.089 -1.947 1.00 45.28 86 GLN A O 1
ATOM 680 N N . ALA A 1 87 ? 0.982 9.121 -1.073 1.00 46.56 87 ALA A N 1
ATOM 681 C CA . ALA A 1 87 ? 1.888 8.288 -1.885 1.00 46.56 87 ALA A CA 1
ATOM 682 C C . ALA A 1 87 ? 1.416 8.161 -3.356 1.00 46.56 87 ALA A C 1
ATOM 684 O O . ALA A 1 87 ? 1.966 7.383 -4.133 1.00 46.56 87 ALA A O 1
ATOM 685 N N . SER A 1 88 ? 0.414 8.966 -3.709 1.00 42.53 88 SER A N 1
ATOM 686 C CA . SER A 1 88 ? -0.193 9.203 -5.006 1.00 42.53 88 SER A CA 1
ATOM 687 C C . SER A 1 88 ? -0.162 10.724 -5.276 1.00 42.53 88 SER A C 1
ATOM 689 O O . SER A 1 88 ? -1.167 11.423 -5.202 1.00 42.53 88 SER A O 1
ATOM 691 N N . SER A 1 89 ? 1.025 11.307 -5.438 1.00 52.97 89 SER A N 1
ATOM 692 C CA . SER A 1 89 ? 1.200 12.764 -5.545 1.00 52.97 89 SER A CA 1
ATOM 693 C C . SER A 1 89 ? 0.731 13.316 -6.905 1.00 52.97 89 SER A C 1
ATOM 695 O O . SER A 1 89 ? 1.453 13.112 -7.880 1.00 52.97 89 SER A O 1
ATOM 697 N N . ALA A 1 90 ? -0.414 14.027 -6.988 1.00 39.84 90 ALA A N 1
ATOM 698 C CA . ALA A 1 90 ? -0.802 14.821 -8.180 1.00 39.84 90 ALA A CA 1
ATOM 699 C C . ALA A 1 90 ? -1.964 15.846 -8.003 1.00 39.84 90 ALA A C 1
ATOM 701 O O . ALA A 1 90 ? -2.752 16.037 -8.925 1.00 39.84 90 ALA A O 1
ATOM 702 N N . LYS A 1 91 ? -2.094 16.559 -6.874 1.00 34.69 91 LYS A N 1
ATOM 703 C CA . LYS A 1 91 ? -2.959 17.765 -6.800 1.00 34.69 91 LYS A CA 1
ATOM 704 C C . LYS A 1 91 ? -2.156 18.982 -6.337 1.00 34.69 91 LYS A C 1
ATOM 706 O O . LYS A 1 91 ? -2.352 19.506 -5.251 1.00 34.69 91 LYS A O 1
ATOM 711 N N . ALA A 1 92 ? -1.178 19.370 -7.150 1.00 38.62 92 ALA A N 1
ATOM 712 C CA . ALA A 1 92 ? -0.403 20.595 -6.973 1.00 38.62 92 ALA A CA 1
ATOM 713 C C . ALA A 1 92 ? 0.116 21.096 -8.328 1.00 38.62 92 ALA A C 1
ATOM 715 O O . ALA A 1 92 ? 1.318 21.119 -8.533 1.00 38.62 92 ALA A O 1
ATOM 716 N N . VAL A 1 93 ? -0.791 21.423 -9.254 1.00 36.84 93 VAL A N 1
ATOM 717 C CA . VAL A 1 93 ? -0.677 22.544 -10.210 1.00 36.84 93 VAL A CA 1
ATOM 718 C C . VAL A 1 93 ? -2.108 22.872 -10.653 1.00 36.84 93 VAL A C 1
ATOM 720 O O . VAL A 1 93 ? -2.732 22.123 -11.403 1.00 36.84 93 VAL A O 1
ATOM 723 N N . SER A 1 94 ? -2.648 23.970 -10.142 1.00 35.44 94 SER A N 1
ATOM 724 C CA . SER A 1 94 ? -3.722 24.768 -10.740 1.00 35.44 94 SER A CA 1
ATOM 725 C C . SER A 1 94 ? -3.438 26.209 -10.360 1.00 35.44 94 SER A C 1
ATOM 727 O O . SER A 1 94 ? -3.055 26.407 -9.184 1.00 35.44 94 SER A O 1
#

Radius of gyration: 15.41 Å; chains: 1; bounding box: 38×38×41 Å

Secondary structure (DSSP, 8-state):
--EEEEE-----STTSPP------HHHHHHHHHHHHHHT-SEEEEETT--TTTTHHHHHHHHHHHTTPPPPGGGGGGG-TTS----SS------

Sequence (94 aa):
TDIITITQYLRPTPRHLPVARWVKPQEFVEFSEAAEEIGFLGVLAGPLVRSSYRAGRLWARSMQGKGRHIPEALSHLADANLGFAQASSAKAVS

pLDDT: mean 87.02, std 18.47, range [34.69, 98.44]

Foldseek 3Di:
DAADEAEQDDDPDPVDDDRPDDDDLQVQVVVQVVVVVVPRQAYAGAHPDDPPVLVLLSVVSSCVVVVHDDDPVSVVSPDPVVDDPHSSDDDPDD